Protein AF-A0A060WUZ0-F1 (afdb_monomer)

Sequence (69 aa):
MRPKWSSLASTRHVWRRRNAAYDPKNTIPTVKHGGGNIMLWGCFSAMGTGQLQRIKGTMDGAHVPSNLG

Foldseek 3Di:
DDDDQDDDPDDDDDDDDPPDDDDVVVDDDDSDDPPDDWDWDFDADPVGTGDIDTDDPDDDPPPPPPPPD

Structure (mmCIF, N/CA/C/O backbone):
data_AF-A0A060WUZ0-F1
#
_entry.id   AF-A0A060WUZ0-F1
#
loop_
_atom_site.group_PDB
_atom_site.id
_atom_site.type_symbol
_atom_site.label_atom_id
_atom_site.label_alt_id
_atom_site.label_comp_id
_atom_site.label_asym_id
_atom_site.label_entity_id
_atom_site.label_seq_id
_atom_site.pdbx_PDB_ins_code
_atom_site.Cartn_x
_atom_site.Cartn_y
_atom_site.Cartn_z
_atom_site.occupancy
_atom_site.B_iso_or_equiv
_atom_site.auth_seq_id
_atom_site.auth_comp_id
_atom_site.auth_asym_id
_atom_site.auth_atom_id
_atom_site.pdbx_PDB_model_num
ATOM 1 N N . MET A 1 1 ? 16.504 -12.726 -0.215 1.00 37.31 1 MET A N 1
ATOM 2 C CA . MET A 1 1 ? 16.049 -11.547 0.562 1.00 37.31 1 MET A CA 1
ATOM 3 C C . MET A 1 1 ? 14.778 -11.912 1.322 1.00 37.31 1 MET A C 1
ATOM 5 O O . MET A 1 1 ? 13.851 -12.402 0.693 1.00 37.31 1 MET A O 1
ATOM 9 N N . ARG A 1 2 ? 14.726 -11.735 2.650 1.00 37.22 2 ARG A N 1
ATOM 10 C CA . ARG A 1 2 ? 13.489 -11.906 3.440 1.00 37.22 2 ARG A CA 1
ATOM 11 C C . ARG A 1 2 ? 12.868 -10.522 3.659 1.00 37.22 2 ARG A C 1
ATOM 13 O O . ARG A 1 2 ? 13.574 -9.657 4.176 1.00 37.22 2 ARG A O 1
ATOM 20 N N . PRO A 1 3 ? 11.602 -10.283 3.282 1.00 51.31 3 PRO A N 1
ATOM 21 C CA . PRO A 1 3 ? 10.970 -8.993 3.519 1.00 51.31 3 PRO A CA 1
ATOM 22 C C . PRO A 1 3 ? 10.768 -8.794 5.027 1.00 51.31 3 PRO A C 1
ATOM 24 O O . PRO A 1 3 ? 10.086 -9.580 5.686 1.00 51.31 3 PRO A 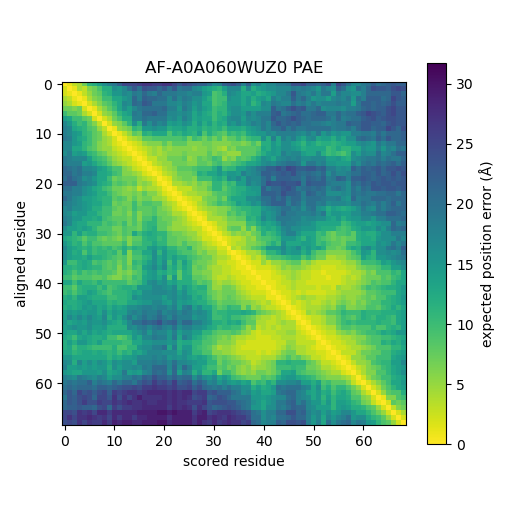O 1
ATOM 27 N N . LYS A 1 4 ? 11.399 -7.755 5.582 1.00 49.16 4 LYS A N 1
ATOM 28 C CA . LYS A 1 4 ? 11.191 -7.304 6.960 1.00 49.16 4 LYS A CA 1
ATOM 29 C C . LYS A 1 4 ? 10.030 -6.312 6.941 1.00 49.16 4 LYS A C 1
ATOM 31 O O . LYS A 1 4 ? 10.160 -5.227 6.386 1.00 49.16 4 LYS A O 1
ATOM 36 N N . TRP A 1 5 ? 8.891 -6.698 7.505 1.00 49.88 5 TRP A N 1
ATOM 37 C CA . TRP A 1 5 ? 7.716 -5.834 7.591 1.00 49.88 5 TRP A CA 1
ATOM 38 C C . TRP A 1 5 ? 7.879 -4.873 8.771 1.00 49.88 5 TRP A C 1
ATOM 40 O O . TRP A 1 5 ? 7.774 -5.290 9.922 1.00 49.88 5 TRP A O 1
ATOM 50 N N . SER A 1 6 ? 8.155 -3.599 8.503 1.00 54.41 6 SER A N 1
ATOM 51 C CA . SER A 1 6 ? 7.957 -2.531 9.484 1.00 54.41 6 SER A CA 1
ATOM 52 C C . SER A 1 6 ? 6.504 -2.061 9.407 1.00 54.41 6 SER A C 1
ATOM 54 O O . SER A 1 6 ? 6.004 -1.694 8.344 1.00 54.41 6 SER A O 1
ATOM 56 N N . SER A 1 7 ? 5.792 -2.105 10.533 1.00 55.50 7 SER A N 1
ATOM 57 C CA . SER A 1 7 ? 4.429 -1.587 10.632 1.00 55.50 7 SER A CA 1
ATOM 58 C C . SER A 1 7 ? 4.473 -0.060 10.698 1.00 55.50 7 SER A C 1
ATOM 60 O O . SER A 1 7 ? 4.685 0.515 11.764 1.00 55.50 7 SER A O 1
ATOM 62 N N . LEU A 1 8 ? 4.285 0.607 9.560 1.00 58.66 8 LEU A N 1
ATOM 63 C CA . LEU A 1 8 ? 3.936 2.026 9.548 1.00 58.66 8 LEU A CA 1
ATOM 64 C C . LEU A 1 8 ? 2.519 2.149 10.120 1.00 58.66 8 LEU A C 1
ATOM 66 O O . LEU A 1 8 ? 1.580 1.580 9.564 1.00 58.66 8 LEU A O 1
ATOM 70 N N . ALA A 1 9 ? 2.363 2.851 11.244 1.00 58.00 9 ALA A N 1
ATOM 71 C CA . ALA A 1 9 ? 1.052 3.149 11.808 1.00 58.00 9 ALA A CA 1
ATOM 72 C C . ALA A 1 9 ? 0.272 4.029 10.814 1.00 58.00 9 ALA A C 1
ATOM 74 O O . ALA A 1 9 ? 0.475 5.238 10.733 1.00 58.00 9 ALA A O 1
ATOM 75 N N . SER A 1 10 ? -0.573 3.404 9.994 1.00 63.34 10 SER A N 1
ATOM 76 C CA . SER A 1 10 ? -1.418 4.091 9.021 1.00 63.34 10 SER A CA 1
ATOM 77 C C . SER A 1 10 ? -2.729 4.487 9.693 1.00 63.34 10 SER A C 1
ATOM 79 O O . SER A 1 10 ? -3.573 3.637 9.977 1.00 63.34 10 SER A O 1
ATOM 81 N N . THR A 1 11 ? -2.911 5.781 9.949 1.00 66.94 11 THR A N 1
ATOM 82 C CA . THR A 1 11 ? -4.180 6.316 10.454 1.00 66.94 11 THR A CA 1
ATOM 83 C C . THR A 1 11 ? -5.190 6.362 9.308 1.00 66.94 11 THR A C 1
ATOM 85 O O . THR A 1 11 ? -5.145 7.253 8.461 1.00 66.94 11 THR A O 1
ATOM 88 N N . ARG A 1 12 ? -6.096 5.381 9.250 1.00 69.88 12 ARG A N 1
ATOM 89 C CA . ARG A 1 12 ? -7.200 5.330 8.277 1.00 69.88 12 ARG A CA 1
ATOM 90 C C . ARG A 1 12 ? -8.509 5.755 8.948 1.00 69.88 12 ARG A C 1
ATOM 92 O O . ARG A 1 12 ? -8.742 5.437 10.111 1.00 69.88 12 ARG A O 1
ATOM 99 N N . HIS A 1 13 ? -9.389 6.431 8.208 1.00 75.25 13 HIS A N 1
ATOM 100 C CA . HIS A 1 13 ? -10.760 6.669 8.661 1.00 75.25 13 HIS A CA 1
ATOM 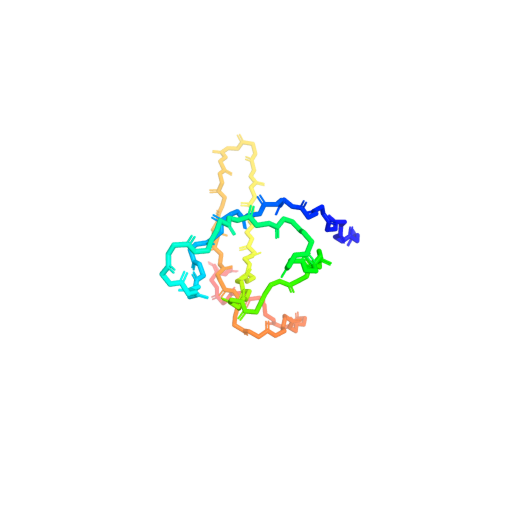101 C C . HIS A 1 13 ? -11.497 5.334 8.815 1.00 75.25 13 HIS A C 1
ATOM 103 O O . HIS A 1 13 ? -11.663 4.585 7.852 1.00 75.25 13 HIS A O 1
ATOM 109 N N . VAL A 1 14 ? -11.915 5.038 10.042 1.00 76.12 14 VAL A N 1
ATOM 110 C CA . VAL A 1 14 ? -12.699 3.854 10.404 1.00 76.12 14 VAL A CA 1
ATOM 111 C C . VAL A 1 14 ? -14.080 4.290 10.875 1.00 76.12 14 VAL A C 1
ATOM 113 O O . VAL A 1 14 ? -14.233 5.359 11.471 1.00 76.12 14 VAL A O 1
ATOM 116 N N . TRP A 1 15 ? -15.094 3.464 10.616 1.00 78.44 15 TRP A N 1
ATOM 117 C CA . TRP A 1 15 ? -16.428 3.687 11.163 1.00 78.44 15 TRP A CA 1
ATOM 118 C C . TRP A 1 15 ? -16.358 3.662 12.690 1.00 78.44 15 TRP A C 1
ATOM 120 O O . TRP A 1 15 ? -15.916 2.682 13.288 1.00 78.44 15 TRP A O 1
ATOM 130 N N . ARG A 1 16 ? -16.784 4.758 13.319 1.00 78.31 16 ARG A N 1
ATOM 131 C CA . ARG A 1 16 ? -16.824 4.913 14.775 1.00 78.31 16 ARG A CA 1
ATOM 132 C C . ARG A 1 16 ? -18.138 5.550 15.195 1.00 78.31 16 ARG A C 1
ATOM 134 O O . ARG A 1 16 ? -18.770 6.262 14.416 1.00 78.31 16 ARG A O 1
ATOM 141 N N . ARG A 1 17 ? -18.535 5.326 16.447 1.00 82.94 17 ARG A N 1
ATOM 142 C CA . ARG A 1 17 ? -19.684 6.024 17.035 1.00 82.94 17 ARG A CA 1
ATOM 143 C C . ARG A 1 17 ? -19.437 7.537 17.016 1.00 82.94 17 ARG A C 1
ATOM 145 O O . ARG A 1 17 ? -18.321 7.999 17.272 1.00 82.94 17 ARG A O 1
ATOM 152 N N . ARG A 1 18 ? -20.488 8.305 16.712 1.00 75.50 18 ARG A N 1
ATOM 153 C CA . ARG A 1 18 ? -20.458 9.776 16.726 1.00 75.50 18 ARG A CA 1
ATOM 154 C C . ARG A 1 18 ? -19.965 10.250 18.102 1.00 75.50 18 ARG A C 1
ATOM 156 O O . ARG A 1 18 ? -20.418 9.731 19.114 1.00 75.50 18 ARG A O 1
ATOM 163 N N . ASN A 1 19 ? -19.023 11.194 18.127 1.00 75.06 19 ASN A N 1
ATOM 164 C CA . ASN A 1 19 ? -18.402 11.779 19.332 1.00 75.06 19 ASN A CA 1
ATOM 165 C C . ASN A 1 19 ? -17.467 10.878 20.173 1.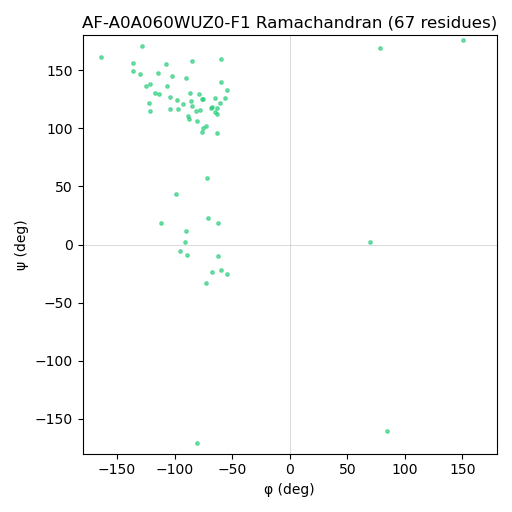00 75.06 19 ASN A C 1
ATOM 167 O O . ASN A 1 19 ? -16.925 11.353 21.164 1.00 75.06 19 ASN A O 1
ATOM 171 N N . ALA A 1 20 ? -17.192 9.625 19.795 1.00 75.00 20 ALA A N 1
ATOM 172 C CA . ALA A 1 20 ? -16.220 8.794 20.526 1.00 75.00 20 ALA A CA 1
ATOM 173 C C . ALA A 1 20 ? -14.786 9.124 20.088 1.00 75.00 20 ALA A C 1
ATOM 175 O O . ALA A 1 20 ? -14.491 8.893 18.927 1.00 75.00 20 ALA A O 1
ATOM 176 N N . ALA A 1 21 ? -13.910 9.673 20.938 1.00 71.81 21 ALA A N 1
ATOM 177 C CA . ALA A 1 21 ? -12.525 10.020 20.573 1.00 71.81 21 ALA A CA 1
ATOM 178 C C . ALA A 1 21 ? -11.696 8.805 20.090 1.00 71.81 21 ALA A C 1
ATOM 180 O O . ALA A 1 21 ? -12.045 7.656 20.356 1.00 71.81 21 ALA A O 1
ATOM 181 N N . TYR A 1 22 ? -10.598 9.060 19.365 1.00 68.75 22 TYR A N 1
ATOM 182 C CA . TYR A 1 22 ? -9.652 8.003 18.992 1.00 68.75 22 TYR A CA 1
ATOM 183 C C . TYR A 1 22 ? -8.871 7.588 20.241 1.00 68.75 22 TYR A C 1
ATOM 185 O O . TYR A 1 22 ? -7.984 8.314 20.683 1.00 68.75 22 TYR A O 1
ATOM 193 N N . ASP A 1 23 ? -9.240 6.453 20.831 1.00 71.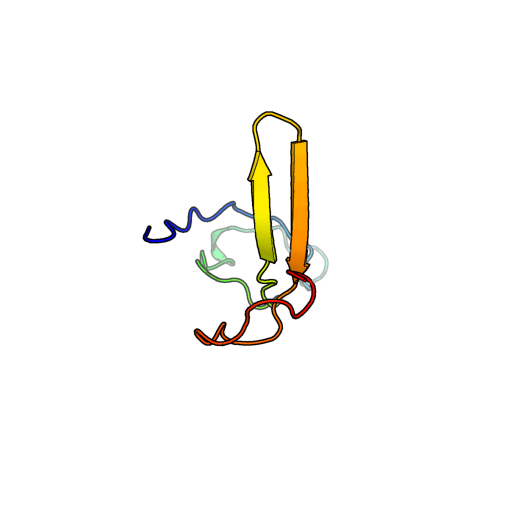19 23 ASP A N 1
ATOM 194 C CA . ASP A 1 23 ? -8.548 5.888 21.988 1.00 71.19 23 ASP A CA 1
ATOM 195 C C . ASP A 1 23 ? -7.694 4.695 21.528 1.00 71.19 23 ASP A C 1
ATOM 197 O O . ASP A 1 23 ? -8.259 3.695 21.068 1.00 71.19 23 ASP A O 1
ATOM 201 N N . PRO A 1 24 ? -6.355 4.763 21.654 1.00 70.62 24 PRO A N 1
ATOM 202 C CA . PRO A 1 24 ? -5.458 3.654 21.346 1.00 70.62 24 PRO A CA 1
ATOM 203 C C . PRO A 1 24 ? -5.803 2.355 22.088 1.00 70.62 24 PRO A C 1
ATOM 205 O O . PRO A 1 24 ? -5.498 1.275 21.588 1.00 70.62 24 PRO A O 1
ATOM 208 N N . LYS A 1 25 ? -6.472 2.428 23.249 1.00 70.31 25 LYS A N 1
ATOM 209 C CA . LYS A 1 25 ? -6.941 1.250 24.005 1.00 70.31 25 LYS A CA 1
ATOM 210 C C . LYS A 1 25 ? -8.051 0.484 23.286 1.00 70.31 25 LYS A C 1
ATOM 212 O O . LYS A 1 25 ? -8.214 -0.710 23.513 1.00 70.31 25 LYS A O 1
ATOM 217 N N . ASN A 1 26 ? -8.782 1.158 22.400 1.00 68.88 26 ASN A N 1
ATOM 218 C CA . ASN A 1 26 ? -9.825 0.558 21.570 1.00 68.88 26 ASN A CA 1
ATOM 219 C C . ASN A 1 26 ? -9.279 0.055 20.223 1.00 68.88 26 ASN A C 1
ATOM 221 O O . ASN A 1 26 ? -10.046 -0.434 19.393 1.00 68.88 26 ASN A O 1
ATOM 225 N N . THR A 1 27 ? -7.967 0.170 19.985 1.00 68.06 27 THR A N 1
ATOM 226 C CA . THR A 1 27 ? -7.313 -0.292 18.759 1.00 68.06 27 THR A CA 1
ATOM 227 C C . THR A 1 27 ? -6.238 -1.317 19.089 1.00 68.06 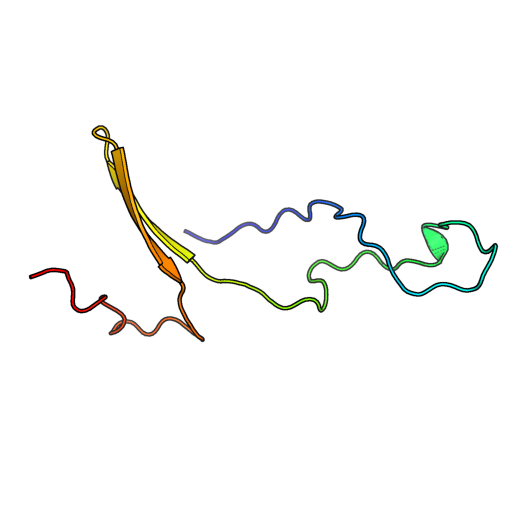27 THR A C 1
ATOM 229 O O . THR A 1 27 ? -5.228 -0.999 19.708 1.00 68.06 27 THR A O 1
ATOM 232 N N . ILE A 1 28 ? -6.428 -2.557 18.644 1.00 71.38 28 ILE A N 1
ATOM 233 C CA . ILE A 1 28 ? -5.391 -3.584 18.755 1.00 71.38 28 ILE A CA 1
ATOM 234 C C . ILE A 1 28 ? -4.345 -3.307 17.666 1.00 71.38 28 ILE A C 1
ATOM 236 O O . ILE A 1 28 ? -4.721 -3.217 16.491 1.00 71.38 28 ILE A O 1
ATOM 240 N N . PRO A 1 29 ? -3.047 -3.171 18.001 1.00 69.38 29 PRO A N 1
ATOM 241 C CA . PRO A 1 29 ? -2.009 -3.018 16.993 1.00 69.38 29 PRO A CA 1
ATOM 242 C C . PRO A 1 29 ? -1.962 -4.290 16.142 1.00 69.38 29 PRO A C 1
ATOM 244 O O . PRO A 1 29 ? -1.610 -5.368 16.618 1.00 69.38 29 PRO A O 1
ATOM 247 N N . THR A 1 30 ? -2.347 -4.176 14.874 1.00 71.06 30 THR A N 1
ATOM 248 C CA . THR A 1 30 ? -2.310 -5.289 13.922 1.00 71.06 30 THR A CA 1
ATOM 249 C C . THR A 1 30 ? -1.161 -5.093 12.944 1.00 71.06 30 THR A C 1
ATOM 251 O O . THR A 1 30 ? -0.934 -4.001 12.429 1.00 71.06 30 THR A O 1
ATOM 254 N N . VAL A 1 31 ? -0.419 -6.170 12.673 1.00 74.12 31 VAL A N 1
ATOM 255 C CA . VAL A 1 31 ? 0.690 -6.149 11.702 1.00 74.12 31 VAL A CA 1
ATOM 256 C C . VAL A 1 31 ? 0.164 -6.079 10.264 1.00 74.12 31 VAL A C 1
ATOM 258 O O . VAL A 1 31 ? 0.785 -5.468 9.399 1.00 74.12 31 VAL A O 1
ATOM 261 N N . LYS A 1 32 ? -0.993 -6.696 9.996 1.00 76.06 32 LYS A N 1
ATOM 262 C CA . LYS A 1 32 ? -1.667 -6.677 8.694 1.00 76.06 32 LYS A CA 1
ATOM 263 C C . LYS A 1 32 ? -3.068 -6.110 8.867 1.00 76.06 32 LYS A C 1
ATOM 265 O O . LYS A 1 32 ? -3.868 -6.671 9.608 1.00 76.06 32 LYS A O 1
ATOM 270 N N . HIS A 1 33 ? -3.366 -5.028 8.156 1.00 75.88 33 HIS A N 1
ATOM 271 C CA . HIS A 1 33 ? -4.697 -4.431 8.144 1.00 75.88 33 HIS A CA 1
ATOM 272 C C . HIS A 1 33 ? -5.547 -5.040 7.014 1.00 75.88 33 HIS A C 1
ATOM 274 O O . HIS A 1 33 ? -5.037 -5.309 5.927 1.00 75.88 33 HIS A O 1
ATOM 280 N N . GLY A 1 34 ? -6.850 -5.231 7.239 1.00 74.94 34 GLY A N 1
ATOM 281 C CA . GLY A 1 34 ? -7.772 -5.938 6.327 1.00 74.94 34 GLY A CA 1
ATOM 282 C C . GLY A 1 34 ? -8.146 -5.226 5.014 1.00 74.94 34 GLY A C 1
ATOM 283 O O . GLY A 1 34 ? -9.189 -5.512 4.444 1.00 74.94 34 GLY A O 1
ATOM 284 N N . GLY A 1 35 ? -7.339 -4.285 4.520 1.00 77.19 35 GLY A N 1
ATOM 285 C CA . GLY A 1 35 ? -7.643 -3.466 3.335 1.00 77.19 35 GLY A CA 1
ATOM 286 C C . GLY A 1 35 ? -7.171 -4.040 1.995 1.00 77.19 35 GLY A C 1
ATOM 287 O O . GLY A 1 35 ? -7.152 -3.303 1.012 1.00 77.19 35 GLY A O 1
ATOM 288 N N . GLY A 1 36 ? -6.751 -5.307 1.972 1.00 79.62 36 GLY A N 1
ATOM 289 C CA . GLY A 1 36 ? -6.061 -5.924 0.841 1.00 79.62 36 GLY A CA 1
ATOM 290 C C . GLY A 1 36 ? -4.581 -5.534 0.752 1.00 79.62 36 GLY A C 1
ATOM 291 O O . GLY A 1 36 ? -4.096 -4.642 1.448 1.00 79.62 36 GLY A O 1
ATOM 292 N N . ASN A 1 37 ? -3.851 -6.234 -0.110 1.00 79.62 37 ASN A N 1
ATOM 293 C CA . ASN A 1 37 ? -2.443 -6.002 -0.408 1.00 79.62 37 ASN A CA 1
ATOM 294 C C . ASN A 1 37 ? -2.234 -5.917 -1.926 1.00 79.62 37 ASN A C 1
ATOM 296 O O . ASN A 1 37 ? -2.913 -6.590 -2.699 1.00 79.62 37 ASN A O 1
ATOM 300 N N . ILE A 1 38 ? -1.281 -5.090 -2.356 1.00 83.12 38 ILE A N 1
ATOM 301 C CA . ILE A 1 38 ? -0.830 -5.029 -3.749 1.00 83.12 38 ILE A CA 1
ATOM 302 C C . ILE A 1 38 ? 0.610 -5.531 -3.776 1.00 83.12 38 ILE A C 1
ATOM 304 O O . ILE A 1 38 ? 1.437 -5.076 -2.989 1.00 83.12 38 ILE A O 1
ATOM 308 N N . MET A 1 39 ? 0.898 -6.475 -4.670 1.00 86.38 39 MET A N 1
ATOM 309 C CA . MET A 1 39 ? 2.254 -6.954 -4.925 1.00 86.38 39 MET A CA 1
ATOM 310 C C . MET A 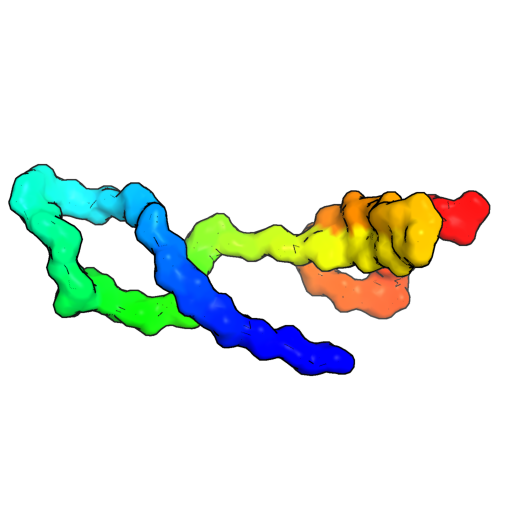1 39 ? 2.753 -6.347 -6.233 1.00 86.38 39 MET A C 1
ATOM 312 O O . MET A 1 39 ? 2.076 -6.422 -7.261 1.00 86.38 39 MET A O 1
ATOM 316 N N . LEU A 1 40 ? 3.921 -5.715 -6.171 1.00 85.06 40 LEU A N 1
ATOM 317 C CA . LEU A 1 40 ? 4.572 -5.061 -7.299 1.00 85.06 40 LEU A CA 1
ATOM 318 C C . LEU A 1 40 ? 5.948 -5.694 -7.500 1.00 85.06 40 LEU A C 1
ATOM 320 O O . LEU A 1 40 ? 6.662 -5.945 -6.530 1.00 85.06 40 LEU A O 1
ATOM 324 N N . TRP A 1 41 ? 6.312 -5.924 -8.753 1.00 85.38 41 TRP A N 1
ATOM 325 C CA . TRP A 1 41 ? 7.645 -6.340 -9.164 1.00 85.38 41 TRP A CA 1
ATOM 326 C C . TRP A 1 41 ? 8.165 -5.364 -10.203 1.00 85.38 41 TRP A C 1
ATOM 328 O O . TRP A 1 41 ? 7.423 -4.958 -11.087 1.00 85.38 41 TRP A O 1
ATOM 338 N N . GLY A 1 42 ? 9.420 -4.962 -10.097 1.00 85.00 42 GLY A N 1
ATOM 339 C CA . GLY A 1 42 ? 10.038 -4.103 -11.093 1.00 85.00 42 GLY A CA 1
ATOM 340 C C . GLY A 1 42 ? 11.547 -4.109 -10.956 1.00 85.00 42 GLY A C 1
ATOM 341 O O . GLY A 1 42 ? 12.083 -4.503 -9.918 1.00 85.00 42 GLY A O 1
ATOM 342 N N . CYS A 1 43 ? 12.224 -3.690 -12.017 1.00 85.81 43 CYS A N 1
ATOM 343 C CA . CYS A 1 43 ? 13.672 -3.539 -12.043 1.00 85.81 43 CYS A CA 1
ATOM 344 C C . CYS A 1 43 ? 14.053 -2.056 -12.038 1.00 85.81 43 CYS A C 1
ATOM 346 O O . CYS A 1 43 ? 13.276 -1.200 -12.453 1.00 85.81 43 CYS A O 1
ATOM 348 N N . PHE A 1 44 ? 15.253 -1.735 -11.565 1.00 84.19 44 PHE A N 1
ATOM 349 C CA . PHE A 1 44 ? 15.849 -0.412 -11.732 1.00 84.19 44 PHE A CA 1
ATOM 350 C C . PHE A 1 44 ? 17.316 -0.580 -12.131 1.00 84.19 44 PHE A C 1
ATOM 352 O O . PHE A 1 44 ? 17.952 -1.567 -11.757 1.00 84.19 44 PHE A O 1
ATOM 359 N N . SER A 1 45 ? 17.842 0.360 -12.909 1.00 86.06 45 SER A N 1
ATOM 360 C CA . SER A 1 45 ? 19.248 0.441 -13.303 1.00 86.06 45 SER A CA 1
ATOM 361 C C . SER A 1 45 ? 19.792 1.837 -12.998 1.00 86.06 45 SER A C 1
ATOM 363 O O . SER A 1 45 ? 19.036 2.757 -12.684 1.00 86.06 45 SER A O 1
ATOM 365 N N . ALA A 1 46 ? 21.110 2.021 -13.116 1.00 87.19 46 ALA A N 1
ATOM 366 C CA . ALA A 1 46 ? 21.736 3.338 -12.966 1.00 87.19 46 ALA A CA 1
ATOM 367 C C . ALA A 1 46 ? 21.207 4.375 -13.980 1.00 87.19 46 ALA A C 1
ATOM 369 O O . ALA A 1 46 ? 21.299 5.572 -13.735 1.00 87.19 46 ALA A O 1
ATOM 370 N N . MET A 1 47 ? 20.634 3.916 -15.098 1.00 86.12 47 MET A N 1
ATOM 371 C CA . MET A 1 47 ? 20.057 4.770 -16.139 1.00 86.12 47 MET A CA 1
ATOM 372 C C . MET A 1 47 ? 18.574 5.090 -15.909 1.00 86.12 47 MET A C 1
ATOM 374 O O . MET A 1 47 ? 18.023 5.927 -16.620 1.00 86.12 47 MET A O 1
ATOM 378 N N . GLY A 1 48 ? 17.915 4.446 -14.940 1.00 84.12 48 GLY A N 1
ATOM 379 C CA . GLY A 1 48 ? 16.523 4.732 -14.601 1.00 84.12 48 GLY A CA 1
ATOM 380 C C . GLY A 1 48 ? 15.742 3.542 -14.048 1.00 84.12 48 GLY A C 1
ATOM 381 O O . GLY A 1 48 ? 16.217 2.409 -13.968 1.00 84.12 48 GLY A O 1
ATOM 382 N N . THR A 1 49 ? 14.496 3.804 -13.659 1.00 84.06 49 THR A N 1
ATOM 383 C CA . THR A 1 49 ? 13.533 2.778 -13.241 1.00 84.06 49 THR A CA 1
ATOM 384 C C . THR A 1 49 ? 12.990 2.022 -14.451 1.00 84.06 49 THR A C 1
ATOM 386 O O . THR A 1 49 ? 12.454 2.635 -15.372 1.00 84.06 49 THR A O 1
ATOM 389 N N . GLY A 1 50 ? 13.105 0.696 -14.436 1.00 82.56 50 GLY A N 1
ATOM 390 C CA . GLY A 1 50 ? 12.468 -0.187 -15.406 1.00 82.56 50 GLY A CA 1
ATOM 391 C C . GLY A 1 50 ? 10.992 -0.444 -15.088 1.00 82.56 50 GLY A C 1
ATOM 392 O O . GLY A 1 50 ? 10.386 0.207 -14.236 1.00 82.56 50 GLY A O 1
ATOM 393 N N . GLN A 1 51 ? 10.389 -1.390 -15.809 1.00 83.44 51 GLN A N 1
ATOM 394 C CA . GLN A 1 51 ? 8.945 -1.616 -15.777 1.00 83.44 51 GLN A CA 1
ATOM 395 C C . GLN A 1 51 ? 8.466 -2.089 -14.395 1.00 83.44 51 GLN A C 1
ATOM 397 O O . GLN A 1 51 ? 8.939 -3.097 -13.875 1.00 83.44 51 GLN A O 1
ATOM 402 N N . LEU A 1 52 ? 7.479 -1.389 -13.828 1.00 87.62 52 LEU A N 1
ATOM 403 C CA . LEU A 1 52 ? 6.776 -1.810 -12.618 1.00 87.62 52 LEU A CA 1
ATOM 404 C C . LEU A 1 52 ? 5.521 -2.599 -13.009 1.00 87.62 52 LEU A C 1
ATOM 406 O O . LEU A 1 52 ? 4.655 -2.106 -13.731 1.00 87.62 52 LEU A O 1
ATOM 410 N N . GLN A 1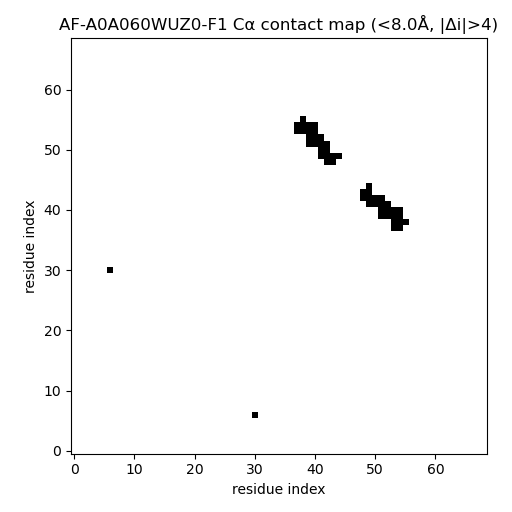 53 ? 5.429 -3.841 -12.555 1.00 83.25 53 GLN A N 1
ATOM 411 C CA . GLN A 1 53 ? 4.374 -4.794 -12.871 1.00 83.25 53 GLN A CA 1
ATOM 412 C C . GLN A 1 53 ? 3.604 -5.174 -11.613 1.00 83.25 53 GLN A C 1
ATOM 414 O O . GLN A 1 53 ? 4.176 -5.549 -10.589 1.00 83.25 53 GLN A O 1
ATOM 419 N N . ARG A 1 54 ? 2.275 -5.091 -11.694 1.00 85.00 54 ARG A N 1
ATOM 420 C CA . ARG A 1 54 ? 1.379 -5.544 -10.630 1.00 85.00 54 ARG A CA 1
ATOM 421 C C . ARG A 1 54 ? 1.117 -7.037 -10.781 1.00 85.00 54 ARG A C 1
ATOM 423 O O . ARG A 1 54 ?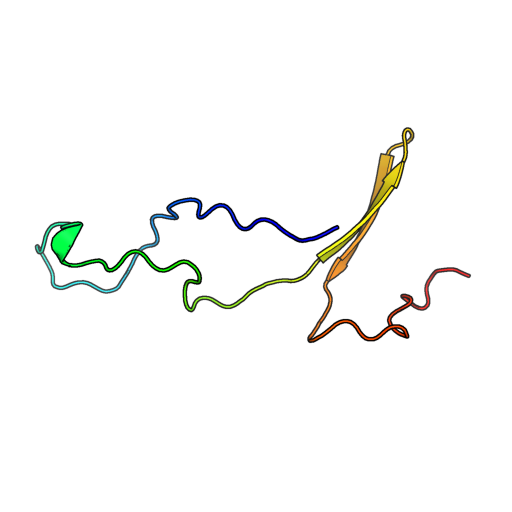 0.513 -7.455 -11.765 1.00 85.00 54 ARG A O 1
ATOM 430 N N . ILE A 1 55 ? 1.490 -7.811 -9.768 1.00 85.19 55 ILE A N 1
ATOM 431 C CA . ILE A 1 55 ? 1.237 -9.253 -9.719 1.00 85.19 55 ILE A CA 1
ATOM 432 C C . ILE A 1 55 ? -0.155 -9.488 -9.132 1.00 85.19 55 ILE A C 1
ATOM 434 O O . ILE A 1 55 ? -0.512 -8.930 -8.087 1.00 85.19 55 ILE A O 1
ATOM 438 N N . LYS A 1 56 ? -0.956 -10.314 -9.809 1.00 83.00 56 LYS A N 1
ATOM 439 C CA . LYS A 1 56 ? -2.232 -10.814 -9.291 1.00 83.00 56 LYS A CA 1
ATOM 440 C C . LYS A 1 56 ? -1.998 -12.206 -8.703 1.00 83.00 56 LYS A C 1
ATOM 442 O O . LYS A 1 56 ? -1.664 -13.122 -9.437 1.00 83.00 56 LYS A O 1
ATOM 447 N N . GLY A 1 57 ? -2.202 -12.362 -7.395 1.00 80.69 57 GLY A N 1
ATOM 448 C CA . GLY A 1 57 ? -2.015 -13.643 -6.706 1.00 80.69 57 GLY A CA 1
ATOM 449 C C . GLY A 1 57 ? -0.569 -13.908 -6.277 1.00 80.69 57 GLY A C 1
ATOM 450 O O . GLY A 1 57 ? 0.228 -12.982 -6.125 1.00 80.69 57 GLY A O 1
ATOM 451 N N . THR A 1 58 ? -0.256 -15.179 -6.028 1.00 78.94 58 THR A N 1
ATOM 452 C CA . THR A 1 58 ? 1.091 -15.629 -5.662 1.00 78.94 58 THR A CA 1
ATOM 453 C C . THR A 1 58 ? 1.951 -15.716 -6.916 1.00 78.94 58 THR A C 1
ATOM 455 O O . THR A 1 58 ? 1.549 -16.340 -7.890 1.00 78.94 58 THR A O 1
ATOM 458 N N . MET A 1 59 ? 3.135 -15.106 -6.886 1.00 71.81 59 MET A N 1
ATOM 459 C CA . MET A 1 59 ? 4.118 -15.236 -7.960 1.00 71.81 59 MET A CA 1
ATOM 460 C C . MET A 1 59 ? 4.594 -16.690 -8.039 1.00 71.81 59 MET A C 1
ATOM 462 O O . MET A 1 59 ? 5.219 -17.182 -7.098 1.00 71.81 59 MET A O 1
ATOM 466 N N . ASP A 1 60 ? 4.285 -17.373 -9.137 1.00 75.56 60 ASP A N 1
ATOM 467 C CA . ASP A 1 60 ? 4.925 -18.632 -9.500 1.00 75.56 60 ASP A CA 1
ATOM 468 C C . ASP A 1 60 ? 6.231 -18.346 -10.259 1.00 75.56 60 ASP A C 1
ATOM 470 O O . ASP A 1 60 ? 6.441 -17.259 -10.799 1.00 75.56 60 ASP A O 1
ATOM 474 N N . GLY A 1 61 ? 7.155 -19.309 -10.282 1.00 65.25 61 GLY A N 1
ATOM 475 C CA . GLY A 1 61 ? 8.448 -19.141 -10.964 1.00 65.25 61 GLY A CA 1
ATOM 476 C C . GLY A 1 61 ? 8.334 -18.914 -12.479 1.00 65.25 61 GLY A C 1
ATOM 477 O O . GLY A 1 61 ? 9.325 -18.567 -13.112 1.00 65.25 61 GLY A O 1
ATOM 478 N N . ALA A 1 62 ? 7.136 -19.098 -13.045 1.00 62.41 62 ALA A N 1
ATOM 479 C CA . ALA A 1 62 ? 6.817 -18.916 -14.456 1.00 62.41 62 ALA A CA 1
ATOM 480 C C . ALA A 1 62 ? 6.230 -17.531 -14.784 1.00 62.41 62 ALA A C 1
ATOM 482 O O . ALA A 1 62 ? 6.077 -17.221 -15.965 1.00 62.41 62 ALA A O 1
ATOM 483 N N . HIS A 1 63 ? 5.951 -16.677 -13.786 1.00 60.53 63 HIS A N 1
ATOM 484 C CA . HIS A 1 63 ? 5.570 -15.271 -13.982 1.00 60.53 63 HIS A CA 1
ATOM 485 C C . HIS A 1 63 ? 6.770 -14.424 -14.446 1.00 60.53 63 HIS A C 1
ATOM 487 O O . HIS A 1 63 ? 7.157 -13.428 -13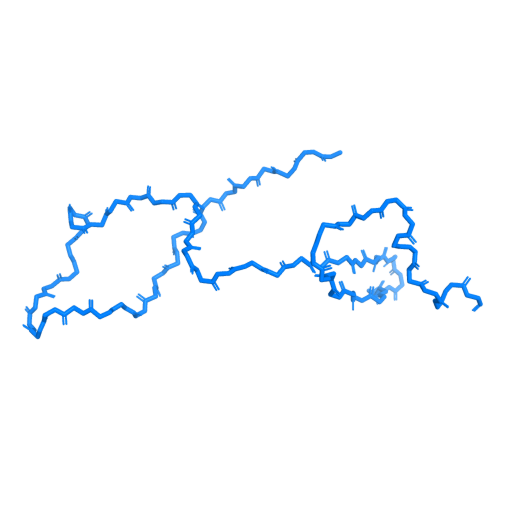.832 1.00 60.53 63 HIS A O 1
ATOM 493 N N . VAL A 1 64 ? 7.373 -14.818 -15.565 1.00 56.19 64 VAL A N 1
ATOM 494 C CA . VAL A 1 64 ? 8.150 -13.920 -16.409 1.00 56.19 64 VAL A CA 1
ATOM 495 C C . VAL A 1 64 ? 7.112 -13.125 -17.202 1.00 56.19 64 VAL A C 1
ATOM 497 O O . VAL A 1 64 ? 6.342 -13.734 -17.948 1.00 56.19 64 VAL A O 1
ATOM 500 N N . PRO A 1 65 ? 7.008 -11.793 -17.038 1.00 52.41 65 PRO A N 1
ATOM 501 C CA . PRO A 1 65 ? 6.158 -11.010 -17.920 1.00 52.41 65 PRO A CA 1
ATOM 502 C C . PRO A 1 65 ? 6.630 -11.276 -19.349 1.00 52.41 65 PRO A C 1
ATOM 504 O O . PRO A 1 65 ? 7.810 -11.119 -19.653 1.00 52.41 65 PRO A O 1
ATOM 507 N N . SER A 1 66 ? 5.711 -11.692 -20.214 1.00 55.44 66 SER A N 1
ATOM 508 C CA . SER A 1 66 ? 5.931 -12.079 -21.614 1.00 55.44 66 SER A CA 1
ATOM 509 C C . SER A 1 66 ? 6.462 -10.950 -22.519 1.00 55.44 66 SER A C 1
ATOM 511 O O . SER A 1 66 ? 6.334 -11.031 -23.732 1.00 55.44 66 SER A O 1
ATOM 513 N N . ASN A 1 67 ? 7.024 -9.886 -21.943 1.00 51.47 67 ASN A N 1
ATOM 514 C CA . ASN A 1 67 ? 7.519 -8.686 -22.614 1.00 51.47 67 ASN A CA 1
ATOM 515 C C . ASN A 1 67 ? 9.054 -8.560 -22.539 1.00 51.47 67 ASN A C 1
ATOM 517 O O . ASN A 1 67 ? 9.582 -7.467 -22.705 1.00 51.47 67 ASN A O 1
ATOM 521 N N . LEU A 1 68 ? 9.771 -9.652 -22.250 1.00 49.69 68 LEU A N 1
ATOM 522 C CA . LEU A 1 68 ? 11.238 -9.732 -22.338 1.00 49.69 68 LEU A CA 1
ATOM 523 C C . LEU A 1 68 ? 11.686 -10.395 -23.656 1.00 49.69 68 LEU A C 1
ATOM 525 O O . LEU A 1 68 ? 12.560 -11.261 -23.650 1.00 49.69 68 LEU A O 1
ATOM 529 N N . GLY A 1 69 ? 11.043 -10.010 -24.761 1.00 40.84 69 GLY A N 1
ATOM 530 C CA . GLY A 1 69 ? 11.471 -10.305 -26.131 1.00 40.84 69 GLY A CA 1
ATOM 531 C C . GLY A 1 69 ? 12.041 -9.060 -26.789 1.00 40.84 69 GLY A C 1
ATOM 532 O O . GLY A 1 69 ? 11.465 -7.977 -26.543 1.00 40.84 69 GLY A O 1
#

Organism: Oncorhynchus mykiss (NCBI:txid8022)

Secondary structure (DSSP, 8-state):
-----------------TT----GGGS---SS-SS---EEEEEEETTEEEEEEEEPSS--TT---TT--

Mean predicted aligned error: 12.71 Å

pLDDT: mean 71.32, std 13.06, range [37.22, 87.62]

Radius of gyration: 18.73 Å; Cα contacts (8 Å, |Δi|>4): 25; chains: 1; bounding box: 42×31×50 Å

Nearest PDB structures (foldseek):
  8yt8-assembly1_B  TM=3.291E-01  e=1.407E+00  Mus musculus
  8yt8-assembly1_D  TM=2.595E-01  e=6.168E+00  Mus musculus

Solvent-accessible surface area (backbone atoms only — not comparable to full-atom values): 5284 Å² total; per-residue (Å²): 138,81,89,78,84,76,75,74,86,75,91,67,98,67,98,70,65,88,91,63,75,94,51,70,90,82,49,81,93,64,87,72,69,95,82,73,86,87,49,74,49,66,51,72,54,100,90,44,78,50,69,76,42,79,55,84,78,80,87,53,97,76,73,62,72,92,76,84,118

InterPro domains:
  IPR036397 Ribonuclease H superfamily [G3DSA:3.30.420.10] (3-66)